Protein AF-A0A4Y2J915-F1 (afdb_monomer_lite)

Structure (mmCIF, N/CA/C/O backbone):
data_AF-A0A4Y2J915-F1
#
_entry.id   AF-A0A4Y2J915-F1
#
loop_
_atom_site.group_PDB
_atom_site.id
_atom_site.type_symbol
_atom_site.label_atom_id
_atom_site.label_alt_id
_atom_site.label_comp_id
_atom_site.label_asym_id
_atom_site.label_entity_id
_atom_site.label_seq_id
_atom_site.pdbx_PDB_ins_code
_atom_site.Cartn_x
_atom_site.Cartn_y
_atom_site.Cartn_z
_atom_site.occupancy
_atom_site.B_iso_or_equiv
_atom_site.auth_seq_id
_atom_site.auth_comp_id
_atom_site.auth_asym_id
_atom_site.auth_atom_id
_atom_site.pdbx_PDB_model_num
ATOM 1 N N . MET A 1 1 ? 15.761 -14.838 -14.453 1.00 63.22 1 MET A N 1
ATOM 2 C CA . MET A 1 1 ? 16.636 -14.266 -15.509 1.00 63.22 1 MET A CA 1
ATOM 3 C C . MET A 1 1 ? 16.356 -12.794 -15.827 1.00 63.22 1 MET A C 1
ATOM 5 O O . MET A 1 1 ? 17.309 -12.031 -15.909 1.00 63.22 1 MET A O 1
ATOM 9 N N . GLN A 1 2 ? 15.096 -12.358 -15.938 1.00 77.69 2 GLN A N 1
ATOM 10 C CA . GLN A 1 2 ? 14.743 -11.005 -16.413 1.00 77.69 2 GLN A CA 1
ATOM 11 C C . GLN A 1 2 ? 15.297 -9.829 -15.571 1.00 77.69 2 GLN A C 1
ATOM 13 O O . GLN A 1 2 ? 15.742 -8.826 -16.125 1.00 77.69 2 GLN A O 1
ATOM 18 N N . VAL A 1 3 ? 15.364 -9.963 -14.237 1.00 90.00 3 VAL A N 1
ATOM 19 C CA . VAL A 1 3 ? 15.941 -8.926 -13.351 1.00 90.00 3 VAL A CA 1
ATOM 20 C C . VAL A 1 3 ? 17.432 -8.699 -13.627 1.00 90.00 3 VAL A C 1
ATOM 22 O O . VAL A 1 3 ? 17.894 -7.556 -13.634 1.00 90.00 3 VAL A O 1
ATOM 25 N N . ARG A 1 4 ? 18.183 -9.782 -13.882 1.00 93.50 4 ARG A N 1
ATOM 26 C CA . ARG A 1 4 ? 19.622 -9.716 -14.183 1.00 93.50 4 ARG A CA 1
ATOM 27 C C . ARG A 1 4 ? 19.865 -8.975 -15.498 1.00 93.50 4 ARG A C 1
ATOM 29 O O . ARG A 1 4 ? 20.741 -8.116 -15.544 1.00 93.50 4 ARG A O 1
ATOM 36 N N . GLU A 1 5 ? 19.040 -9.232 -16.511 1.00 92.25 5 GLU A N 1
ATOM 37 C CA . GLU A 1 5 ? 19.141 -8.560 -17.810 1.00 92.25 5 GLU A CA 1
ATOM 38 C C . GLU A 1 5 ? 18.833 -7.061 -17.709 1.00 92.25 5 GLU A C 1
ATOM 40 O O . GLU A 1 5 ? 19.632 -6.230 -18.139 1.00 92.25 5 GLU A O 1
ATOM 45 N N . ARG A 1 6 ? 17.755 -6.678 -17.010 1.00 95.19 6 ARG A N 1
ATOM 46 C CA . ARG A 1 6 ? 17.461 -5.261 -16.733 1.00 95.19 6 ARG A CA 1
ATOM 47 C C . ARG A 1 6 ? 18.628 -4.572 -16.027 1.00 95.19 6 ARG A C 1
ATOM 49 O O . ARG A 1 6 ? 18.990 -3.449 -16.382 1.00 95.19 6 ARG A O 1
ATOM 56 N N . ASN A 1 7 ? 19.223 -5.226 -15.028 1.00 96.44 7 ASN A N 1
ATOM 57 C CA . ASN A 1 7 ? 20.355 -4.677 -14.278 1.00 96.44 7 ASN A CA 1
ATOM 58 C C . ASN A 1 7 ? 21.607 -4.527 -15.156 1.00 96.44 7 ASN A C 1
ATOM 60 O O . ASN A 1 7 ? 22.314 -3.524 -15.035 1.00 96.44 7 ASN A O 1
ATOM 64 N N . LYS A 1 8 ? 21.848 -5.466 -16.078 1.00 96.56 8 LYS A N 1
ATOM 65 C CA . LYS A 1 8 ? 22.911 -5.373 -17.085 1.00 96.56 8 LYS A CA 1
ATOM 66 C C . LYS A 1 8 ? 22.697 -4.168 -18.002 1.00 96.56 8 LYS A C 1
ATOM 68 O O . LYS A 1 8 ? 23.596 -3.335 -18.101 1.00 96.56 8 LYS A O 1
ATOM 73 N N . CYS A 1 9 ? 21.505 -4.003 -18.585 1.00 96.44 9 CYS A N 1
ATOM 74 C CA . CYS A 1 9 ? 21.183 -2.830 -19.406 1.00 96.44 9 CYS A CA 1
ATOM 75 C C . CYS A 1 9 ? 21.343 -1.519 -18.622 1.00 96.44 9 CYS A C 1
ATOM 77 O O . CYS A 1 9 ? 21.866 -0.542 -19.153 1.00 96.44 9 CYS A O 1
ATOM 79 N N . LYS A 1 10 ? 20.951 -1.500 -17.338 1.00 97.31 10 LYS A N 1
ATOM 80 C CA . LYS A 1 10 ? 21.108 -0.329 -16.461 1.00 97.31 10 LYS A CA 1
ATOM 81 C C . LYS A 1 10 ? 22.579 0.029 -16.267 1.00 97.31 10 LYS A C 1
ATOM 83 O O . LYS A 1 10 ? 22.942 1.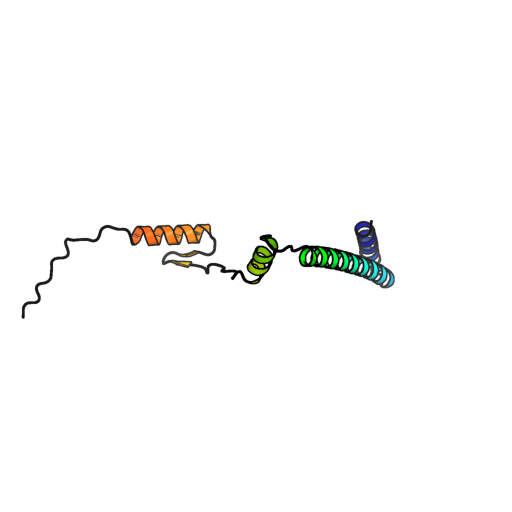192 -16.410 1.00 97.31 10 LYS A O 1
ATOM 88 N N . LYS A 1 11 ? 23.425 -0.967 -15.986 1.00 98.12 11 LYS A N 1
ATOM 89 C CA . LYS A 1 11 ? 24.874 -0.781 -15.829 1.00 98.12 11 LYS A CA 1
ATOM 90 C C . LYS A 1 11 ? 25.517 -0.250 -17.113 1.00 98.12 11 LYS A C 1
ATOM 92 O O . LYS A 1 11 ? 26.359 0.635 -17.024 1.00 98.12 11 LYS A O 1
ATOM 97 N N . ILE A 1 12 ? 25.113 -0.760 -18.279 1.00 97.38 12 ILE A N 1
ATOM 98 C CA . ILE A 1 12 ? 25.612 -0.292 -19.582 1.00 97.38 12 ILE A CA 1
ATOM 99 C C . ILE A 1 12 ? 25.198 1.164 -19.815 1.00 97.38 12 ILE A C 1
ATOM 101 O O . ILE A 1 12 ? 26.071 2.005 -19.994 1.00 97.38 12 ILE A O 1
ATOM 105 N N . TRP A 1 13 ? 23.906 1.493 -19.699 1.00 97.88 13 TRP A N 1
ATOM 106 C CA . TRP A 1 13 ? 23.423 2.865 -19.898 1.00 97.88 13 TRP A CA 1
ATOM 107 C C . TRP A 1 13 ? 24.064 3.869 -18.930 1.00 97.88 13 TRP A C 1
ATOM 109 O O . TRP A 1 13 ? 24.390 4.979 -19.334 1.00 97.88 13 TRP A O 1
ATOM 119 N N . HIS A 1 14 ? 24.293 3.498 -17.665 1.00 97.62 14 HIS A N 1
ATOM 120 C CA . HIS A 1 14 ? 24.968 4.384 -16.708 1.00 97.62 14 HIS A CA 1
ATOM 121 C C . HIS A 1 14 ? 26.393 4.744 -17.143 1.00 97.62 14 HIS A C 1
ATOM 123 O O . HIS A 1 14 ? 26.819 5.870 -16.895 1.00 97.62 14 HIS A O 1
ATOM 129 N N . LYS A 1 15 ? 27.101 3.800 -17.780 1.00 97.75 15 LYS A N 1
ATOM 130 C CA . LYS A 1 15 ? 28.470 3.984 -18.273 1.00 97.75 15 LYS A CA 1
ATOM 131 C C . LYS A 1 15 ? 28.517 4.750 -19.590 1.00 97.75 15 LYS A C 1
ATOM 133 O O . LYS A 1 15 ? 29.318 5.661 -19.724 1.00 97.75 15 LYS A O 1
ATOM 138 N N . THR A 1 16 ? 27.685 4.365 -20.556 1.00 97.06 16 THR A N 1
ATOM 139 C CA . THR A 1 16 ? 27.747 4.907 -21.922 1.00 97.06 16 THR A CA 1
ATOM 140 C C . THR A 1 16 ? 26.944 6.189 -22.087 1.00 97.06 16 THR A C 1
ATOM 142 O O . THR A 1 16 ? 27.254 6.991 -22.959 1.00 97.06 16 THR A O 1
ATOM 145 N N . ARG A 1 17 ? 25.871 6.363 -21.300 1.00 96.50 17 ARG A N 1
ATOM 146 C CA . ARG A 1 17 ? 24.842 7.410 -21.451 1.00 96.50 17 ARG A CA 1
ATOM 147 C C . ARG A 1 17 ? 24.239 7.499 -22.861 1.00 96.50 17 ARG A C 1
ATOM 149 O O . ARG A 1 17 ? 23.525 8.452 -23.160 1.00 96.50 17 ARG A O 1
ATOM 156 N N . HIS A 1 18 ? 24.440 6.479 -23.694 1.00 97.19 18 HIS A N 1
ATOM 157 C CA . HIS A 1 18 ? 24.028 6.496 -25.089 1.00 97.19 18 HIS A CA 1
ATOM 158 C C . HIS A 1 18 ? 22.509 6.259 -25.225 1.00 97.19 18 HIS A C 1
ATOM 160 O O . HIS A 1 18 ? 21.966 5.363 -24.560 1.00 97.19 18 HIS A O 1
ATOM 166 N N . PRO A 1 19 ? 21.796 6.989 -26.107 1.00 97.19 19 PRO A N 1
ATOM 167 C CA . PRO A 1 19 ? 20.349 6.836 -26.285 1.00 97.19 19 PRO A CA 1
ATOM 168 C C . PRO A 1 19 ? 19.911 5.415 -26.668 1.00 97.19 19 PRO A C 1
ATOM 170 O O . PRO A 1 19 ? 18.903 4.913 -26.170 1.00 97.19 19 PRO A O 1
ATOM 173 N N . ALA A 1 20 ? 20.692 4.710 -27.492 1.00 97.38 20 ALA A N 1
ATOM 174 C CA . ALA A 1 20 ? 20.385 3.322 -27.855 1.00 97.38 20 ALA A CA 1
ATOM 175 C C . ALA A 1 20 ? 20.391 2.376 -26.637 1.00 97.38 20 ALA A C 1
ATOM 177 O O . ALA A 1 20 ? 19.532 1.498 -26.524 1.00 97.38 20 ALA A O 1
ATOM 178 N N . ASP A 1 21 ? 21.305 2.586 -25.686 1.00 97.19 21 ASP A N 1
ATOM 179 C CA . ASP A 1 21 ? 21.367 1.787 -24.459 1.00 97.19 21 ASP A CA 1
ATOM 180 C C . ASP A 1 21 ? 20.242 2.154 -23.489 1.00 97.19 21 ASP A C 1
ATOM 182 O O . ASP A 1 21 ? 19.689 1.275 -22.821 1.00 97.19 21 ASP A O 1
ATOM 186 N N . LYS A 1 22 ? 19.818 3.426 -23.477 1.00 97.50 22 LYS A N 1
ATOM 187 C CA . LYS A 1 22 ? 18.601 3.846 -22.770 1.00 97.50 22 LYS A CA 1
ATOM 188 C C . LYS A 1 22 ? 17.369 3.126 -23.314 1.00 97.50 22 LYS A C 1
ATOM 190 O O . LYS A 1 22 ? 16.570 2.613 -22.532 1.00 97.50 22 LYS A O 1
ATOM 195 N N . ASN A 1 23 ? 17.241 3.019 -24.635 1.00 98.06 23 ASN A N 1
ATOM 196 C CA . ASN A 1 23 ? 16.136 2.304 -25.272 1.00 98.06 23 ASN A CA 1
ATOM 197 C C . ASN A 1 23 ? 16.132 0.815 -24.906 1.00 98.06 23 ASN A C 1
ATOM 199 O O . ASN A 1 23 ? 15.079 0.268 -24.576 1.00 98.06 23 ASN A O 1
ATOM 203 N N . ARG A 1 24 ? 17.302 0.165 -24.887 1.00 96.75 24 ARG A N 1
ATOM 204 C CA . ARG A 1 24 ? 17.446 -1.229 -24.430 1.00 96.75 24 ARG A CA 1
ATOM 205 C C . ARG A 1 24 ? 17.011 -1.401 -22.973 1.00 96.75 24 ARG A C 1
ATOM 207 O O . ARG A 1 24 ? 16.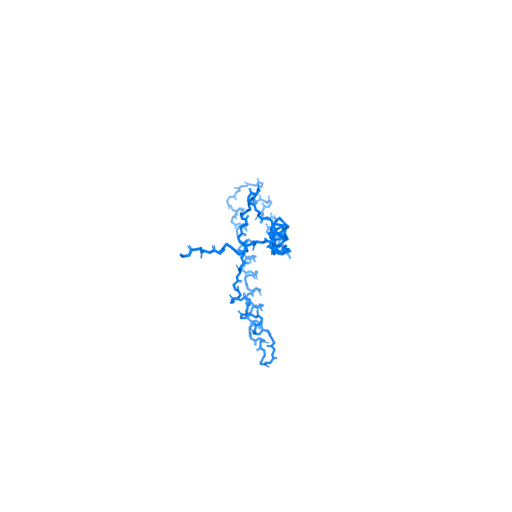219 -2.294 -22.679 1.00 96.75 24 ARG A O 1
ATOM 214 N N . LEU A 1 25 ? 17.455 -0.514 -22.079 1.00 97.56 25 LEU A N 1
ATOM 215 C CA . LEU A 1 25 ? 17.024 -0.514 -20.679 1.00 97.56 25 LEU A CA 1
ATOM 216 C C . LEU A 1 25 ? 15.505 -0.341 -20.550 1.00 97.56 25 LEU A C 1
ATOM 218 O O . LEU A 1 25 ? 14.869 -1.115 -19.838 1.00 97.56 25 LEU A O 1
ATOM 222 N N . ASN A 1 26 ? 14.920 0.634 -21.247 1.00 97.56 26 ASN A N 1
ATOM 223 C CA . ASN A 1 26 ? 13.483 0.897 -21.193 1.00 97.56 26 ASN A CA 1
ATOM 224 C C . ASN A 1 26 ? 12.672 -0.323 -21.663 1.00 97.56 26 ASN A C 1
ATOM 226 O O . ASN A 1 26 ? 11.690 -0.685 -21.019 1.00 97.56 26 ASN A O 1
ATOM 230 N N . ARG A 1 27 ? 13.106 -1.009 -22.731 1.00 96.75 27 ARG A N 1
ATOM 231 C CA . ARG A 1 27 ? 12.479 -2.260 -23.195 1.00 96.75 27 ARG A CA 1
ATOM 232 C C . ARG A 1 27 ? 12.523 -3.346 -22.121 1.00 96.75 27 ARG A C 1
ATOM 234 O O . ARG A 1 27 ? 11.486 -3.926 -21.815 1.00 96.75 27 ARG A O 1
ATOM 241 N N . ALA A 1 28 ? 13.685 -3.571 -21.505 1.00 96.31 28 ALA A N 1
ATOM 242 C CA . ALA A 1 28 ? 13.829 -4.548 -20.426 1.00 96.31 28 ALA A CA 1
ATOM 243 C C . ALA A 1 28 ? 12.956 -4.197 -19.205 1.00 96.31 28 ALA A C 1
ATOM 245 O O . ALA A 1 28 ? 12.334 -5.074 -18.609 1.00 96.31 28 ALA A O 1
ATOM 246 N N . GLN A 1 29 ? 12.859 -2.912 -18.848 1.00 96.06 29 GLN A N 1
ATOM 247 C CA . GLN A 1 29 ? 11.981 -2.445 -17.771 1.00 96.06 29 GLN A CA 1
ATOM 248 C C . GLN A 1 29 ? 10.499 -2.653 -18.097 1.00 96.06 29 GLN A C 1
ATOM 250 O O . GLN A 1 29 ? 9.757 -3.136 -17.245 1.00 96.06 29 GLN A O 1
ATOM 255 N N . ASN A 1 30 ? 10.070 -2.311 -19.312 1.00 96.50 30 ASN A N 1
ATOM 256 C CA . ASN A 1 30 ? 8.683 -2.466 -19.743 1.00 96.50 30 ASN A CA 1
ATOM 257 C C . ASN A 1 30 ? 8.273 -3.936 -19.814 1.00 96.50 30 ASN A C 1
ATOM 259 O O . ASN A 1 30 ? 7.187 -4.280 -19.357 1.00 96.50 30 ASN A O 1
ATOM 263 N N . HIS A 1 31 ? 9.153 -4.807 -20.311 1.00 94.88 31 HIS A N 1
ATOM 264 C CA . HIS A 1 31 ? 8.916 -6.247 -20.309 1.00 94.88 31 HIS A CA 1
ATOM 265 C C . HIS A 1 31 ? 8.709 -6.777 -18.884 1.00 94.88 31 HIS A C 1
ATOM 267 O O . HIS A 1 31 ? 7.721 -7.454 -18.617 1.00 94.88 31 HIS A O 1
ATOM 273 N N . MET A 1 32 ? 9.570 -6.376 -17.945 1.00 94.19 32 MET A N 1
ATOM 274 C CA . MET A 1 32 ? 9.454 -6.783 -16.545 1.00 94.19 32 MET A CA 1
ATOM 275 C C . MET A 1 32 ? 8.158 -6.270 -15.897 1.00 94.19 32 MET A C 1
ATOM 277 O O . MET A 1 32 ? 7.478 -7.021 -15.207 1.00 94.19 32 MET A O 1
ATOM 281 N N . ARG A 1 33 ? 7.785 -5.005 -16.143 1.00 94.75 33 ARG A N 1
ATOM 282 C CA . ARG A 1 33 ? 6.512 -4.432 -15.668 1.00 94.75 33 ARG A CA 1
ATOM 283 C C . ARG A 1 33 ? 5.310 -5.203 -16.205 1.00 94.75 33 ARG A C 1
ATOM 285 O O . ARG A 1 33 ? 4.412 -5.514 -15.435 1.00 94.75 33 ARG A O 1
ATOM 292 N N . LYS A 1 34 ? 5.312 -5.522 -17.504 1.00 96.00 34 LYS A N 1
ATOM 293 C CA . LYS A 1 34 ? 4.257 -6.313 -18.144 1.00 96.00 34 LYS A CA 1
ATOM 294 C C . LYS A 1 34 ? 4.157 -7.703 -17.514 1.00 96.00 34 LYS A C 1
ATOM 296 O O . LYS A 1 34 ? 3.063 -8.109 -17.156 1.00 96.00 34 LYS A O 1
ATOM 301 N N . PHE A 1 35 ? 5.289 -8.372 -17.303 1.00 94.62 35 PHE A N 1
ATOM 302 C CA . PHE A 1 35 ? 5.329 -9.692 -16.677 1.00 94.62 35 PHE A CA 1
ATOM 303 C C . PHE A 1 35 ? 4.764 -9.689 -15.248 1.00 94.62 35 PHE A C 1
ATOM 305 O O . PHE A 1 35 ? 3.952 -10.546 -14.913 1.00 94.62 35 PHE A O 1
ATOM 312 N N . TYR A 1 36 ? 5.157 -8.719 -14.413 1.00 95.19 36 TYR A N 1
ATOM 313 C CA . TYR A 1 36 ? 4.595 -8.587 -13.063 1.00 95.19 36 TYR A CA 1
ATOM 314 C C . TYR A 1 36 ? 3.096 -8.317 -13.098 1.00 95.19 36 TYR A C 1
ATOM 316 O O . TYR A 1 36 ? 2.346 -8.973 -12.388 1.00 95.19 36 TYR A O 1
ATOM 324 N N . ARG A 1 37 ? 2.658 -7.411 -13.976 1.00 96.56 37 ARG A N 1
ATOM 325 C CA . ARG A 1 37 ? 1.239 -7.110 -14.138 1.00 96.56 37 ARG A CA 1
ATOM 326 C C . ARG A 1 37 ? 0.438 -8.355 -14.523 1.00 96.56 37 ARG A C 1
ATOM 328 O O . ARG A 1 37 ? -0.546 -8.648 -13.867 1.00 96.56 37 ARG A O 1
ATOM 335 N N . GLU A 1 38 ? 0.883 -9.114 -15.522 1.00 97.06 38 GLU A N 1
ATOM 336 C CA . GLU A 1 38 ? 0.210 -10.349 -15.954 1.00 97.06 38 GLU A CA 1
ATOM 337 C C . GLU A 1 38 ? 0.174 -11.416 -14.853 1.00 97.06 38 GLU A C 1
ATOM 339 O O . GLU A 1 38 ? -0.809 -12.144 -14.713 1.00 97.06 38 GLU A O 1
ATOM 344 N N . HIS A 1 39 ? 1.249 -11.530 -14.070 1.00 96.38 39 HIS A N 1
ATOM 345 C CA . HIS A 1 39 ? 1.296 -12.426 -12.920 1.00 96.38 39 HIS A CA 1
ATOM 346 C C . HIS A 1 39 ? 0.282 -12.015 -11.846 1.00 96.38 39 HIS A C 1
ATOM 348 O O . HIS A 1 39 ? -0.464 -12.861 -11.354 1.00 96.38 39 HIS A O 1
ATOM 354 N N . ASP A 1 40 ? 0.243 -10.731 -11.497 1.00 96.06 40 ASP A N 1
ATOM 355 C CA . ASP A 1 40 ? -0.640 -10.206 -10.458 1.00 96.06 40 ASP A CA 1
ATOM 356 C C . ASP A 1 40 ? -2.108 -10.251 -10.899 1.00 96.06 40 ASP A C 1
ATOM 358 O O . ASP A 1 40 ? -2.957 -10.676 -10.121 1.00 96.06 40 ASP A O 1
ATOM 362 N N . GLU A 1 41 ? -2.398 -9.930 -12.164 1.00 97.19 41 GLU A N 1
ATOM 363 C CA . GLU A 1 41 ? -3.717 -10.095 -12.788 1.00 97.19 41 GLU A CA 1
ATOM 364 C C . GLU A 1 41 ? -4.174 -11.555 -12.733 1.00 97.19 41 GLU A C 1
ATOM 366 O O . GLU A 1 41 ? -5.292 -11.840 -12.312 1.00 97.19 41 GLU A O 1
ATOM 371 N N . ARG A 1 42 ? -3.304 -12.505 -13.096 1.00 97.69 42 ARG A N 1
ATOM 372 C CA . ARG A 1 42 ? -3.629 -13.935 -13.029 1.00 97.69 42 ARG A CA 1
ATOM 373 C C . ARG A 1 42 ? -3.878 -14.392 -11.599 1.00 97.69 42 ARG A C 1
ATOM 375 O O . ARG A 1 42 ? -4.841 -15.107 -11.347 1.00 97.69 42 ARG A O 1
ATOM 382 N N . ARG A 1 43 ? -3.019 -13.986 -10.662 1.00 96.25 43 ARG A N 1
ATOM 383 C CA . ARG A 1 43 ? -3.168 -14.309 -9.241 1.00 96.25 43 ARG A CA 1
ATOM 384 C C . ARG A 1 43 ? -4.484 -13.764 -8.694 1.00 96.25 43 ARG A C 1
ATOM 386 O O . ARG A 1 43 ? -5.173 -14.482 -7.977 1.00 96.25 43 ARG A O 1
ATOM 393 N N . TRP A 1 44 ? -4.816 -12.521 -9.028 1.00 94.88 44 TRP A N 1
ATOM 394 C CA . TRP A 1 44 ? -6.056 -11.880 -8.611 1.00 94.88 44 TRP A CA 1
ATOM 395 C C . TRP A 1 44 ? -7.281 -12.566 -9.208 1.00 94.88 44 TRP A C 1
ATOM 397 O O . TRP A 1 44 ? -8.193 -12.913 -8.467 1.00 94.88 44 TRP A O 1
ATOM 407 N N . ASN A 1 45 ? -7.271 -12.836 -10.515 1.00 96.25 45 ASN A N 1
ATOM 408 C CA . ASN A 1 45 ? -8.358 -13.548 -11.179 1.00 96.25 45 ASN A CA 1
ATOM 409 C C . ASN A 1 45 ? -8.584 -14.915 -10.541 1.00 96.25 45 ASN A C 1
ATOM 411 O O . ASN A 1 45 ? -9.699 -15.192 -10.127 1.00 96.25 45 ASN A O 1
ATOM 415 N N . ASN A 1 46 ? -7.526 -15.713 -10.370 1.00 94.88 46 ASN A N 1
ATOM 416 C CA . ASN A 1 46 ? -7.623 -17.024 -9.728 1.00 94.88 46 ASN A CA 1
ATOM 417 C C . ASN A 1 46 ? -8.188 -16.934 -8.306 1.00 94.88 46 ASN A C 1
ATOM 419 O O . ASN A 1 46 ? -8.975 -17.786 -7.909 1.00 94.88 46 ASN A O 1
ATOM 423 N N . PHE A 1 47 ? -7.782 -15.914 -7.544 1.00 92.94 47 PHE A N 1
ATOM 424 C CA . PHE A 1 47 ? -8.305 -15.682 -6.205 1.00 92.94 47 PHE A CA 1
ATOM 425 C C . PHE A 1 47 ? -9.804 -15.373 -6.240 1.00 92.94 47 PHE A C 1
ATOM 427 O O . PHE A 1 47 ? -10.554 -16.048 -5.553 1.00 92.94 47 PHE A O 1
ATOM 434 N N . VAL A 1 48 ? -10.248 -14.418 -7.064 1.00 90.94 48 VAL A N 1
ATOM 435 C CA . VAL A 1 48 ? -11.663 -14.011 -7.145 1.00 90.94 48 VAL A CA 1
ATOM 436 C C . VAL A 1 48 ? -12.548 -15.133 -7.691 1.00 90.94 48 VAL A C 1
ATOM 438 O O . VAL A 1 48 ? -13.629 -15.365 -7.159 1.00 90.94 48 VAL A O 1
ATOM 441 N N . THR A 1 49 ? -12.103 -15.850 -8.725 1.00 92.62 49 THR A N 1
ATOM 442 C CA . THR A 1 49 ? -12.864 -16.968 -9.309 1.00 92.62 49 THR A CA 1
ATOM 443 C C . THR A 1 49 ? -12.884 -18.202 -8.414 1.00 92.62 49 THR A C 1
ATOM 445 O O . THR A 1 49 ? -13.757 -19.044 -8.577 1.00 92.62 49 THR A O 1
ATOM 448 N N . GLY A 1 50 ? -11.908 -18.335 -7.513 1.00 92.00 50 GLY A N 1
ATOM 449 C CA . GLY A 1 50 ? -11.797 -19.448 -6.571 1.00 92.00 50 GLY A CA 1
ATOM 450 C C . GLY A 1 50 ? -12.532 -19.228 -5.248 1.00 92.00 50 GLY A C 1
ATOM 451 O O . GLY A 1 50 ? -12.371 -20.041 -4.346 1.00 92.00 50 GLY A O 1
ATOM 452 N N . ILE A 1 51 ? -13.289 -18.136 -5.095 1.00 92.00 51 ILE A N 1
ATOM 453 C CA . ILE A 1 51 ? -14.094 -17.893 -3.892 1.00 92.00 51 ILE A CA 1
ATOM 454 C C . ILE A 1 51 ? -15.312 -18.820 -3.918 1.00 92.00 51 ILE A C 1
ATOM 456 O O . ILE A 1 51 ? -16.191 -18.673 -4.768 1.00 92.00 51 ILE A O 1
ATOM 460 N N . GLU A 1 52 ? -15.381 -19.740 -2.959 1.00 89.94 52 GLU A N 1
ATOM 461 C CA . GLU A 1 52 ? -16.500 -20.670 -2.808 1.00 89.94 52 GLU A CA 1
ATOM 462 C C . GLU A 1 52 ? -17.536 -20.174 -1.778 1.00 89.94 52 GLU A C 1
ATOM 464 O O . GLU A 1 52 ? -17.180 -19.514 -0.793 1.00 89.94 52 GLU A O 1
ATOM 469 N N . PRO A 1 53 ? -18.836 -20.483 -1.963 1.00 83.50 53 PRO A N 1
ATOM 470 C CA . PRO A 1 53 ? -19.860 -20.199 -0.962 1.00 83.50 53 PRO A CA 1
ATOM 471 C C . PRO A 1 53 ? -19.586 -20.948 0.351 1.00 83.50 53 PRO A C 1
ATOM 473 O O . PRO A 1 53 ? -19.420 -22.163 0.350 1.00 83.50 53 PRO A O 1
ATOM 476 N N . GLY A 1 54 ? -19.587 -20.228 1.475 1.00 80.00 54 GLY A N 1
ATOM 477 C CA . GLY A 1 54 ? -19.317 -20.790 2.806 1.00 80.00 54 GLY A CA 1
ATOM 478 C C . GLY A 1 54 ? -17.890 -20.571 3.318 1.00 80.00 54 GLY A C 1
ATOM 479 O O . GLY A 1 54 ? -17.636 -20.838 4.489 1.00 80.00 54 GLY A O 1
ATOM 480 N N . ASP A 1 55 ? -16.987 -20.040 2.488 1.00 86.00 55 ASP A N 1
ATOM 481 C CA . ASP A 1 55 ? -15.662 -19.588 2.916 1.00 86.00 55 ASP A CA 1
ATOM 482 C C . ASP A 1 55 ? -15.676 -18.103 3.340 1.00 86.00 55 ASP A C 1
ATOM 484 O O . ASP A 1 55 ? -16.321 -17.246 2.726 1.00 86.00 55 ASP A O 1
ATOM 488 N N . ASP A 1 56 ? -14.895 -17.772 4.369 1.00 8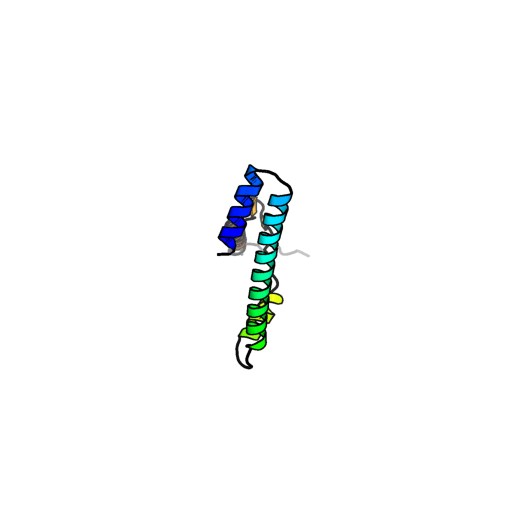9.06 56 ASP A N 1
ATOM 489 C CA . ASP A 1 56 ? -14.710 -16.411 4.884 1.00 89.06 56 ASP A CA 1
ATOM 490 C C . ASP A 1 56 ? -13.949 -15.506 3.903 1.00 89.06 56 ASP A C 1
ATOM 492 O O . ASP A 1 56 ? -13.872 -14.289 4.103 1.00 89.06 56 ASP A O 1
ATOM 496 N N . SER A 1 57 ? -13.341 -16.074 2.860 1.00 90.25 57 SER A N 1
ATOM 497 C CA . SER A 1 57 ? -12.519 -15.356 1.882 1.00 90.25 57 SER A CA 1
ATOM 498 C C . SER A 1 57 ? -13.231 -14.155 1.257 1.00 90.25 57 SER A C 1
ATOM 500 O O . SER A 1 57 ? -12.623 -13.087 1.140 1.00 90.25 57 SER A O 1
ATOM 502 N N . LEU A 1 58 ? -14.526 -14.276 0.932 1.00 90.19 58 LEU A N 1
ATOM 503 C CA . LEU A 1 58 ? -15.314 -13.158 0.402 1.00 90.19 58 LEU A CA 1
ATOM 504 C C . LEU A 1 58 ? -15.467 -12.041 1.435 1.00 90.19 58 LEU A C 1
ATOM 506 O O . LEU A 1 58 ? -15.232 -10.872 1.132 1.00 90.19 58 LEU A O 1
ATOM 510 N N . TRP A 1 59 ? -15.826 -12.397 2.670 1.00 90.50 59 TRP A N 1
ATOM 511 C CA . TRP A 1 59 ? -15.995 -11.423 3.741 1.00 90.50 59 TRP A CA 1
ATOM 512 C C . TRP A 1 59 ? -14.677 -10.717 4.063 1.00 90.50 59 TRP A C 1
ATOM 514 O O . TRP A 1 59 ? -14.653 -9.495 4.177 1.00 90.50 59 TRP A O 1
ATOM 524 N N . ARG A 1 60 ? -13.558 -11.448 4.135 1.00 90.62 60 ARG A N 1
ATOM 525 C CA . ARG A 1 60 ? -12.221 -10.865 4.343 1.00 90.62 60 ARG A CA 1
ATOM 526 C C . ARG A 1 60 ? -11.856 -9.889 3.232 1.00 90.62 60 ARG A C 1
ATOM 528 O O . ARG A 1 60 ? -11.311 -8.825 3.526 1.00 90.62 60 ARG A O 1
ATOM 535 N N . LEU A 1 61 ? -12.172 -10.230 1.982 1.00 91.19 61 LEU A N 1
ATOM 536 C CA . LEU A 1 61 ? -11.943 -9.363 0.834 1.00 91.19 61 LEU A CA 1
ATOM 537 C C . LEU A 1 61 ? -12.752 -8.070 0.938 1.00 91.19 61 LEU A C 1
ATOM 539 O O . LEU A 1 61 ? -12.189 -6.980 0.896 1.00 91.19 61 LEU A O 1
ATOM 543 N N . VAL A 1 62 ? -14.065 -8.197 1.121 1.00 91.50 62 VAL A N 1
ATOM 544 C CA . VAL A 1 62 ? -14.999 -7.070 1.234 1.00 91.50 62 VAL A CA 1
ATOM 545 C C . VAL A 1 62 ? -14.623 -6.181 2.417 1.00 91.50 62 VAL A C 1
ATOM 547 O O . VAL A 1 62 ? -14.512 -4.966 2.273 1.00 91.50 62 VAL A O 1
ATOM 550 N N . ASN A 1 63 ? -14.347 -6.781 3.573 1.00 90.94 63 ASN A N 1
ATOM 551 C CA . ASN A 1 63 ? -13.943 -6.063 4.772 1.00 90.94 63 ASN A CA 1
ATOM 552 C C . ASN A 1 63 ? -12.601 -5.347 4.573 1.00 90.94 63 ASN A C 1
ATOM 554 O O . ASN A 1 63 ? -12.436 -4.233 5.041 1.00 90.94 63 ASN A O 1
ATOM 558 N N . HIS A 1 64 ? -11.646 -5.917 3.834 1.00 90.06 64 HIS A N 1
ATOM 559 C CA . HIS A 1 64 ? -10.389 -5.224 3.541 1.00 90.06 64 HIS A CA 1
ATOM 560 C C . HIS A 1 64 ? -10.599 -3.888 2.805 1.00 90.06 64 HIS A C 1
ATOM 562 O O . HIS A 1 64 ? -9.896 -2.920 3.102 1.00 90.06 64 HIS A O 1
ATOM 568 N N . TYR A 1 65 ? -11.554 -3.832 1.870 1.00 88.94 65 TYR A N 1
ATOM 569 C CA . TYR A 1 65 ? -11.877 -2.616 1.115 1.00 88.94 65 TYR A CA 1
ATOM 570 C C . TYR A 1 65 ? -12.807 -1.663 1.867 1.00 88.94 65 TYR A C 1
ATOM 572 O O . TYR A 1 65 ? -12.653 -0.453 1.739 1.00 88.94 65 TYR A O 1
ATOM 580 N N . ASN A 1 66 ? -13.733 -2.199 2.662 1.00 90.81 66 ASN A N 1
ATOM 581 C CA . ASN A 1 66 ? -14.712 -1.408 3.407 1.00 90.81 66 ASN A CA 1
ATOM 582 C C . ASN A 1 66 ? -14.229 -0.977 4.795 1.00 90.81 66 ASN A C 1
ATOM 584 O O . ASN A 1 66 ? -14.883 -0.167 5.443 1.00 90.81 66 ASN A O 1
ATOM 588 N N . LYS A 1 67 ? -13.114 -1.524 5.289 1.00 88.44 67 LYS A N 1
ATOM 589 C CA . LYS A 1 67 ? -12.590 -1.164 6.603 1.00 88.44 67 LYS A CA 1
ATOM 590 C C . LYS A 1 6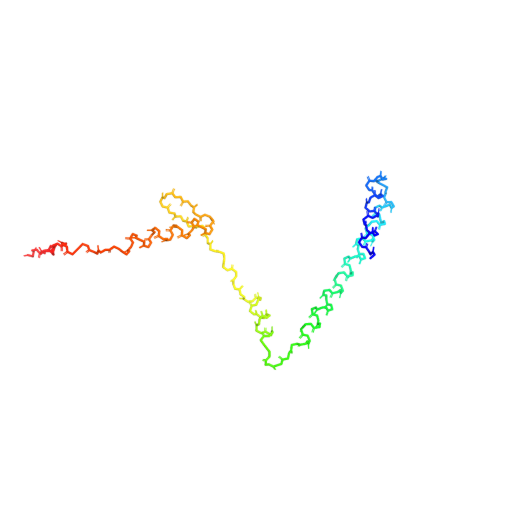7 ? -12.101 0.276 6.586 1.00 88.44 67 LYS A C 1
ATOM 592 O O . LYS A 1 67 ? -11.056 0.579 6.003 1.00 88.44 67 LYS A O 1
ATOM 597 N N . ASP A 1 68 ? -12.806 1.122 7.329 1.00 86.94 68 ASP A N 1
ATOM 598 C CA . ASP A 1 68 ? -12.361 2.474 7.620 1.00 86.94 68 ASP A CA 1
ATOM 599 C C . ASP A 1 68 ? -10.994 2.431 8.297 1.00 86.94 68 ASP A C 1
ATOM 601 O O . ASP A 1 68 ? -10.786 1.855 9.373 1.00 86.94 68 ASP A O 1
ATOM 605 N N . ARG A 1 69 ? -10.016 3.040 7.630 1.00 81.94 69 ARG A N 1
ATOM 606 C CA . ARG A 1 69 ? -8.670 3.191 8.170 1.00 81.94 69 ARG A CA 1
ATOM 607 C C . ARG A 1 69 ? -8.669 4.386 9.106 1.00 81.94 69 ARG A C 1
ATOM 609 O O . ARG A 1 69 ? -8.223 5.471 8.745 1.00 81.94 69 ARG A O 1
ATOM 616 N N . PHE A 1 70 ? -9.175 4.175 10.316 1.00 85.25 70 PHE A N 1
ATOM 617 C CA . PHE A 1 70 ? -9.053 5.170 11.367 1.00 85.25 70 PHE A CA 1
ATOM 618 C C . PHE A 1 70 ? -7.588 5.288 11.790 1.00 85.25 70 PHE A C 1
ATOM 620 O O . PHE A 1 70 ? -7.002 4.364 12.357 1.00 85.25 70 PHE A O 1
ATOM 627 N N . SER A 1 71 ? -6.998 6.445 11.506 1.00 86.81 71 SER A N 1
ATOM 628 C CA . SER A 1 71 ? -5.737 6.855 12.104 1.00 86.81 71 SER A CA 1
ATOM 629 C C . SER A 1 71 ? -6.057 7.806 13.240 1.00 86.81 71 SER A C 1
ATOM 631 O O . SER A 1 71 ? -6.531 8.915 13.004 1.00 86.81 71 SER A O 1
ATOM 633 N N . MET A 1 72 ? -5.779 7.378 14.468 1.00 89.50 72 MET A N 1
ATOM 634 C CA . MET A 1 72 ? -6.026 8.206 15.640 1.00 89.50 72 MET A CA 1
ATOM 635 C C . MET A 1 72 ? -5.268 9.536 15.517 1.00 89.50 72 MET A C 1
ATOM 637 O O . MET A 1 72 ? -4.041 9.503 15.337 1.00 89.50 72 MET A O 1
ATOM 641 N N . PRO A 1 73 ? -5.947 10.694 15.612 1.00 91.88 73 PRO A N 1
ATOM 642 C CA . PRO A 1 73 ? -5.284 11.987 15.514 1.00 91.88 73 PRO A CA 1
ATOM 643 C C . PRO A 1 73 ? -4.291 12.190 16.671 1.00 91.88 73 PRO A C 1
ATOM 645 O O . PRO A 1 73 ? -4.283 11.414 17.636 1.00 91.88 73 PRO A O 1
ATOM 648 N N . PRO A 1 74 ? -3.393 13.183 16.574 1.00 95.25 74 PRO A N 1
ATOM 649 C CA . PRO A 1 74 ? -2.587 13.607 17.710 1.00 95.25 74 PRO A CA 1
ATOM 650 C C . PRO A 1 74 ? -3.484 14.024 18.879 1.00 95.25 74 PRO A C 1
ATOM 652 O O . PRO A 1 74 ? -4.512 14.666 18.663 1.00 95.25 74 PRO A O 1
ATOM 655 N N . LEU A 1 75 ? -3.100 13.659 20.101 1.00 95.19 75 LEU A N 1
ATOM 656 C CA . LEU A 1 75 ? -3.797 14.125 21.301 1.00 95.19 75 LEU A CA 1
ATOM 657 C C . LEU A 1 75 ? -3.119 15.390 21.807 1.00 95.19 75 LEU A C 1
ATOM 659 O O . LEU A 1 75 ? -1.892 15.447 21.870 1.00 95.19 75 LEU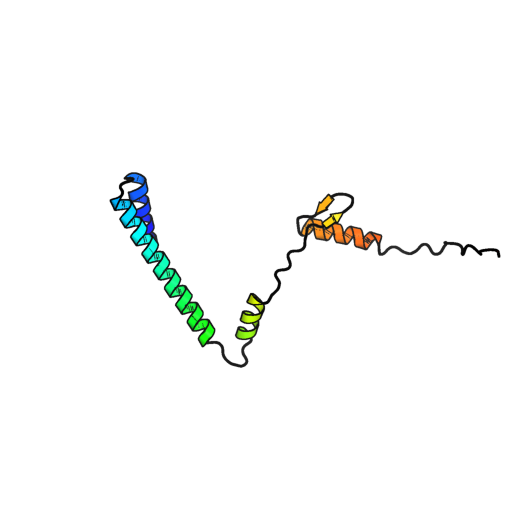 A O 1
ATOM 663 N N . ILE A 1 76 ? -3.915 16.395 22.152 1.00 93.25 76 ILE A N 1
ATOM 664 C CA . ILE A 1 76 ? -3.425 17.637 22.741 1.00 93.25 76 ILE A CA 1
ATOM 665 C C . ILE A 1 76 ? -3.701 17.551 24.236 1.00 93.25 76 ILE A C 1
ATOM 667 O O . ILE A 1 76 ? -4.857 17.529 24.651 1.00 93.25 76 ILE A O 1
ATOM 671 N N . THR A 1 77 ? -2.633 17.485 25.021 1.00 88.00 77 THR A N 1
ATOM 672 C CA . THR A 1 77 ? -2.677 17.559 26.483 1.00 88.00 77 THR A CA 1
ATOM 673 C C . THR A 1 77 ? -2.032 18.872 26.916 1.00 88.00 77 THR A C 1
ATOM 675 O O . THR A 1 77 ? -1.223 19.434 26.179 1.00 88.00 77 THR A O 1
ATOM 678 N N . ASP A 1 78 ? -2.307 19.328 28.137 1.00 85.50 78 ASP A N 1
ATOM 679 C CA . ASP A 1 78 ? -1.743 20.563 28.706 1.00 85.50 78 ASP A CA 1
ATOM 680 C C . ASP A 1 78 ? -0.206 20.633 28.647 1.00 85.50 78 ASP A C 1
ATOM 682 O O . ASP A 1 78 ? 0.374 21.712 28.565 1.00 85.50 78 ASP A O 1
ATOM 686 N N . LYS A 1 79 ? 0.465 19.474 28.686 1.00 83.44 79 LYS A N 1
ATOM 687 C CA . LYS A 1 79 ? 1.931 19.369 28.688 1.00 83.44 79 LYS A CA 1
ATOM 688 C C . LYS A 1 79 ? 2.537 19.304 27.284 1.00 83.44 79 LYS A C 1
ATOM 690 O O . LYS A 1 79 ? 3.618 19.841 27.062 1.00 83.44 79 LYS A O 1
ATOM 695 N N . GLN A 1 80 ? 1.902 18.570 26.367 1.00 86.94 80 GLN A N 1
ATOM 696 C CA . GLN A 1 80 ? 2.478 18.243 25.061 1.00 86.94 80 GLN A CA 1
ATOM 697 C C . GLN A 1 80 ? 1.442 17.697 24.072 1.00 86.94 80 GLN A C 1
ATOM 699 O O . GLN A 1 80 ? 0.383 17.200 24.458 1.00 86.94 80 GLN A O 1
ATOM 704 N N . VAL A 1 81 ? 1.798 17.728 22.783 1.00 94.56 81 VAL A N 1
ATOM 705 C CA . VAL A 1 81 ? 1.041 17.066 21.712 1.00 94.56 81 VAL A CA 1
ATOM 706 C C . VAL A 1 81 ? 1.605 15.663 21.479 1.00 94.56 81 VAL A C 1
ATOM 708 O O . VAL A 1 81 ? 2.757 15.505 21.072 1.00 94.56 81 VAL A O 1
ATOM 711 N N . ALA A 1 82 ? 0.789 14.639 21.714 1.00 94.75 82 ALA A N 1
ATOM 712 C CA . ALA A 1 82 ? 1.162 13.238 21.584 1.00 94.75 82 ALA A CA 1
ATOM 713 C C . ALA A 1 82 ? 0.920 12.723 20.157 1.00 94.75 82 ALA A C 1
ATOM 715 O O . ALA A 1 82 ? -0.218 12.500 19.729 1.00 94.75 82 ALA A O 1
ATOM 716 N N . TYR A 1 83 ? 2.008 12.498 19.417 1.00 93.50 83 TYR A N 1
ATOM 717 C CA . TYR A 1 83 ? 1.962 11.990 18.042 1.00 93.50 83 TYR A CA 1
ATOM 718 C C . TYR A 1 83 ? 2.124 10.470 17.966 1.00 93.50 83 TYR A C 1
ATOM 720 O O . TYR A 1 83 ? 1.418 9.820 17.187 1.00 93.50 83 TYR A O 1
ATOM 728 N N . LYS A 1 84 ? 3.033 9.894 18.765 1.00 94.25 84 LYS A N 1
ATOM 729 C CA . LYS A 1 84 ? 3.298 8.449 18.770 1.00 94.25 84 LYS A CA 1
ATOM 730 C C . LYS A 1 84 ? 2.223 7.704 19.552 1.00 94.25 84 LYS A C 1
ATOM 732 O O . LYS A 1 84 ? 1.562 8.266 20.418 1.00 94.25 84 LYS A O 1
ATOM 737 N N . SER A 1 85 ? 2.056 6.419 19.255 1.00 92.75 85 SER A N 1
ATOM 738 C CA . SER A 1 85 ? 1.085 5.572 19.955 1.00 92.75 85 SER A CA 1
ATOM 739 C C . SER A 1 85 ? 1.395 5.433 21.447 1.00 92.75 85 SER A C 1
ATOM 741 O O . SER A 1 85 ? 0.466 5.427 22.245 1.00 92.75 85 SER A O 1
ATOM 743 N N . THR A 1 86 ? 2.677 5.369 21.819 1.00 94.56 86 THR A N 1
ATOM 744 C CA . THR A 1 86 ? 3.142 5.334 23.216 1.00 94.56 86 THR A CA 1
ATOM 745 C C . THR A 1 86 ? 2.727 6.591 23.966 1.00 94.56 86 THR A C 1
ATOM 747 O O . THR A 1 86 ? 2.044 6.507 24.979 1.00 94.56 86 THR A O 1
ATOM 750 N N . ASP A 1 87 ? 3.034 7.753 23.397 1.00 93.75 87 ASP A N 1
ATOM 751 C CA . ASP A 1 87 ? 2.772 9.051 24.018 1.00 93.75 87 ASP A CA 1
ATOM 752 C C . ASP A 1 87 ? 1.258 9.277 24.166 1.00 93.75 87 ASP A C 1
ATOM 754 O O . ASP A 1 87 ? 0.787 9.836 25.153 1.00 93.75 87 ASP A O 1
ATOM 758 N N . LYS A 1 88 ? 0.468 8.802 23.190 1.00 94.62 88 LYS A N 1
ATOM 759 C CA . LYS A 1 88 ? -0.999 8.838 23.257 1.00 94.62 88 LYS A CA 1
ATOM 760 C C . LYS A 1 88 ? -1.535 7.938 24.364 1.00 94.62 88 LYS A C 1
ATOM 762 O O . LYS A 1 88 ? -2.463 8.337 25.059 1.00 94.62 88 LYS A O 1
ATOM 767 N N . ALA A 1 89 ? -0.976 6.739 24.520 1.00 94.56 89 ALA A N 1
ATOM 768 C CA . ALA A 1 89 ? -1.378 5.818 25.577 1.00 94.56 89 ALA A CA 1
ATOM 769 C C . ALA A 1 89 ? -1.101 6.416 26.965 1.00 94.56 89 ALA A C 1
ATOM 771 O O . ALA A 1 89 ? -1.974 6.367 27.828 1.00 94.56 89 ALA A O 1
ATOM 772 N N . GLU A 1 90 ? 0.061 7.046 27.148 1.00 94.44 90 GLU A N 1
ATOM 773 C CA . GLU A 1 90 ? 0.408 7.759 28.382 1.00 94.44 90 GLU A CA 1
ATOM 774 C C . GLU A 1 90 ? -0.525 8.947 28.641 1.00 94.44 90 GLU A C 1
ATOM 776 O O . GLU A 1 90 ? -1.066 9.067 29.737 1.00 94.44 90 GLU A O 1
ATOM 781 N N . ALA A 1 91 ? -0.794 9.780 27.630 1.00 93.94 91 ALA A N 1
ATOM 782 C CA . ALA A 1 91 ? -1.711 10.914 27.756 1.00 93.94 91 ALA A CA 1
ATOM 783 C C . ALA A 1 91 ? -3.126 10.485 28.187 1.00 93.94 91 ALA A C 1
ATOM 785 O O . ALA A 1 91 ? -3.740 11.125 29.043 1.00 93.94 91 ALA A O 1
ATOM 786 N N . ILE A 1 92 ? -3.637 9.385 27.625 1.00 93.50 92 ILE A N 1
ATOM 787 C CA . ILE A 1 92 ? -4.929 8.810 28.021 1.00 93.50 92 ILE A CA 1
ATOM 788 C C . ILE A 1 92 ? -4.858 8.272 29.451 1.00 93.50 92 ILE A C 1
ATOM 790 O O . ILE A 1 92 ? -5.760 8.540 30.240 1.00 93.50 92 ILE A O 1
ATOM 794 N N . ALA A 1 93 ? -3.797 7.544 29.804 1.00 94.56 93 ALA A N 1
ATOM 795 C CA . ALA A 1 93 ? -3.627 6.997 31.147 1.00 94.56 93 ALA A CA 1
ATOM 796 C C . ALA A 1 93 ? -3.597 8.103 32.216 1.00 94.56 93 ALA A C 1
ATOM 798 O O . ALA A 1 93 ? -4.285 7.985 33.229 1.00 94.56 93 ALA A O 1
ATOM 799 N N . GLU A 1 94 ? -2.868 9.198 31.972 1.00 92.75 94 GLU A N 1
ATOM 800 C CA . GLU A 1 94 ? -2.847 10.366 32.860 1.00 92.75 94 GLU A CA 1
ATOM 801 C C . GLU A 1 94 ? -4.240 10.996 33.005 1.00 92.75 94 GLU A C 1
ATOM 803 O O . GLU A 1 94 ? -4.678 11.265 34.125 1.00 92.75 94 GLU A O 1
ATOM 808 N N . SER A 1 95 ? -4.953 11.198 31.891 1.00 92.06 95 SER A N 1
ATOM 809 C CA . SER A 1 95 ? -6.302 11.776 31.894 1.00 92.06 95 SER A CA 1
ATOM 810 C C . SER A 1 95 ? -7.290 10.915 32.689 1.00 92.06 95 SER A C 1
ATOM 812 O O . SER A 1 95 ? -7.987 11.423 33.570 1.00 92.06 95 SER A O 1
ATOM 814 N N . LEU A 1 96 ? -7.300 9.599 32.459 1.00 93.25 96 LEU A N 1
ATOM 815 C CA . LEU A 1 96 ? -8.175 8.675 33.183 1.00 93.25 96 LEU A CA 1
ATOM 816 C C . LEU A 1 96 ? -7.822 8.625 34.677 1.00 93.25 96 LEU A C 1
ATOM 818 O O . LEU A 1 96 ? -8.719 8.664 35.516 1.00 93.25 96 LEU A O 1
ATOM 822 N N . ALA A 1 97 ? -6.536 8.617 35.038 1.00 92.62 97 ALA A N 1
ATOM 823 C CA . ALA A 1 97 ? -6.108 8.643 36.439 1.00 92.62 97 ALA A CA 1
ATOM 824 C C . ALA A 1 97 ? -6.564 9.913 37.182 1.00 92.62 97 ALA A C 1
ATOM 826 O O . ALA A 1 97 ? -6.773 9.887 38.395 1.00 92.62 97 ALA A O 1
ATOM 827 N N . GLN A 1 98 ? -6.724 11.035 36.476 1.00 88.81 98 GLN A N 1
ATOM 828 C CA . GLN A 1 98 ? -7.297 12.252 37.051 1.00 88.81 98 GLN A CA 1
ATOM 829 C C . GLN A 1 98 ? -8.813 12.157 37.239 1.00 88.81 98 GLN A C 1
ATOM 831 O O . GLN A 1 98 ? -9.314 12.649 38.247 1.00 88.81 98 GLN A O 1
ATOM 836 N N . GLN A 1 99 ? -9.521 11.530 36.298 1.00 90.62 99 GLN A N 1
ATOM 837 C CA . GLN A 1 99 ? -10.979 11.394 36.325 1.00 90.62 99 GLN A CA 1
ATOM 838 C C . GLN A 1 99 ? -11.464 10.376 37.362 1.00 90.62 99 GLN A C 1
ATOM 840 O O . GLN A 1 99 ? -12.464 10.614 38.034 1.00 90.62 99 GLN A O 1
ATOM 845 N N . PHE A 1 100 ? -10.752 9.262 37.539 1.00 89.12 100 PHE A N 1
ATOM 846 C CA . PHE A 1 100 ? -11.109 8.212 38.498 1.00 89.12 100 PHE A CA 1
ATOM 847 C C . PHE A 1 100 ? -10.543 8.479 39.901 1.00 89.12 100 PHE A C 1
ATOM 849 O O . PHE A 1 100 ? -9.900 7.620 40.505 1.00 89.12 100 PHE A O 1
ATOM 856 N N . LYS A 1 101 ? -10.777 9.683 40.432 1.00 86.19 101 LYS A N 1
ATOM 857 C CA . LYS A 1 101 ? -10.478 10.041 41.827 1.00 86.19 101 LYS A CA 1
ATOM 858 C C . LYS A 1 101 ? -11.763 10.055 42.651 1.00 86.19 101 LYS A C 1
ATOM 860 O O . LYS A 1 101 ? -12.834 10.349 42.128 1.00 86.19 101 LYS A O 1
ATOM 865 N N . ASN A 1 102 ? -11.657 9.741 43.942 1.00 86.12 102 ASN A N 1
ATOM 866 C CA . ASN A 1 102 ? -12.799 9.826 44.853 1.00 86.12 102 ASN A CA 1
ATOM 867 C C . ASN A 1 102 ? -13.327 11.264 44.886 1.00 86.12 102 ASN A C 1
ATOM 869 O O . ASN A 1 102 ? -12.550 12.196 45.096 1.00 86.12 102 ASN A O 1
ATOM 873 N N . ASN A 1 103 ? -14.639 11.428 44.702 1.00 79.25 103 ASN A N 1
ATOM 874 C CA . ASN A 1 103 ? -15.277 12.725 44.885 1.00 79.25 103 ASN A CA 1
ATOM 875 C C . ASN A 1 103 ? -15.131 13.172 46.339 1.00 79.25 103 ASN A C 1
ATOM 877 O O . ASN A 1 103 ? -15.310 12.379 47.266 1.00 79.25 103 ASN A O 1
ATOM 881 N N . ASP A 1 104 ? -14.850 14.457 46.525 1.00 76.56 104 ASP A N 1
ATOM 882 C CA . ASP A 1 104 ? -14.900 15.071 47.842 1.00 76.56 104 ASP A CA 1
ATOM 883 C C . ASP A 1 104 ? -16.366 15.190 48.281 1.00 76.56 104 ASP A C 1
ATOM 885 O O . ASP A 1 104 ? -17.128 16.022 47.787 1.00 76.56 104 ASP A O 1
ATOM 889 N N . LEU A 1 105 ? -16.773 14.304 49.190 1.00 71.62 105 LEU A N 1
ATOM 890 C CA . LEU A 1 105 ? -18.119 14.280 49.762 1.00 71.62 105 LEU A CA 1
ATOM 891 C C . LEU A 1 105 ? -18.305 15.324 50.877 1.00 71.62 105 LEU A C 1
ATOM 893 O O . LEU A 1 105 ? -19.404 15.428 51.418 1.00 71.62 105 LEU A O 1
ATOM 897 N N . SER A 1 106 ? -17.271 16.098 51.237 1.00 70.88 106 SER A N 1
ATOM 898 C CA . SER A 1 106 ? -17.373 17.138 52.270 1.00 70.88 106 SER A CA 1
ATOM 899 C C . SER A 1 106 ? -18.015 18.435 51.778 1.00 70.88 106 SER A C 1
ATOM 901 O O . SER A 1 106 ? -18.199 19.356 52.573 1.00 70.88 106 SER A O 1
ATOM 903 N N . HIS A 1 107 ? -18.404 18.511 50.498 1.00 60.31 107 HIS A N 1
ATOM 904 C CA . HIS A 1 107 ? -19.079 19.676 49.937 1.00 60.31 107 HIS A CA 1
ATOM 905 C C . HIS A 1 107 ? -20.408 19.918 50.671 1.00 60.31 107 HIS A C 1
ATOM 907 O O . HIS A 1 107 ? -21.442 19.315 50.378 1.00 60.31 107 HIS A O 1
ATOM 913 N N . HIS A 1 108 ? -20.367 20.798 51.672 1.00 63.16 108 HIS A N 1
ATOM 914 C CA . HIS A 1 108 ? -21.528 21.188 52.449 1.00 63.16 108 HIS A CA 1
ATOM 915 C C . HIS A 1 108 ? -22.596 21.747 51.512 1.00 63.16 108 HIS A C 1
ATOM 917 O O . HIS A 1 108 ? -22.345 22.646 50.705 1.00 63.16 108 HIS A O 1
ATOM 923 N N . HIS A 1 109 ? -23.801 21.193 51.625 1.00 58.34 109 HIS A N 1
ATOM 924 C CA . HIS A 1 109 ? -24.985 21.689 50.947 1.00 58.34 109 HIS A CA 1
ATOM 925 C C . HIS A 1 109 ? -25.172 23.153 51.370 1.00 58.34 109 HIS A C 1
ATOM 927 O O . HIS A 1 109 ? -25.558 23.426 52.506 1.00 58.34 109 HIS A O 1
ATOM 933 N N . HIS A 1 110 ? -24.861 24.109 50.488 1.00 60.72 110 HIS A N 1
ATOM 934 C CA . HIS A 1 110 ? -25.210 25.505 50.728 1.00 60.72 110 HIS A CA 1
ATOM 935 C C . HIS A 1 110 ? -26.735 25.577 50.790 1.00 60.72 110 HIS A C 1
ATOM 937 O O . HIS A 1 110 ? -27.419 25.522 49.766 1.00 60.72 110 HIS A O 1
ATOM 943 N N . HIS A 1 111 ? -27.270 25.646 52.006 1.00 57.75 111 HIS A N 1
ATOM 944 C CA . HIS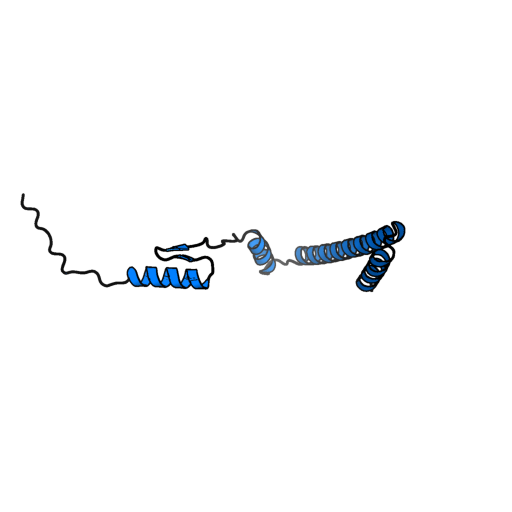 A 1 111 ? -28.673 25.927 52.240 1.00 57.75 111 HIS A CA 1
ATOM 945 C C . HIS A 1 111 ? -28.920 27.335 51.690 1.00 57.75 111 HIS A C 1
ATOM 947 O O . HIS A 1 111 ? -28.485 28.324 52.280 1.00 57.75 111 HIS A O 1
ATOM 953 N N . ARG A 1 112 ? -29.540 27.440 50.508 1.00 55.34 112 ARG A N 1
ATOM 954 C CA . ARG A 1 112 ? -30.041 28.728 50.024 1.00 55.34 112 ARG A CA 1
ATOM 955 C C . ARG A 1 112 ? -31.140 29.153 50.990 1.00 55.34 112 ARG A C 1
ATOM 957 O O . ARG A 1 112 ? -32.189 28.515 51.040 1.00 55.34 112 ARG A O 1
ATOM 964 N N . LEU A 1 113 ? -30.853 30.170 51.793 1.00 55.59 113 LEU A N 1
ATOM 965 C CA . LEU A 1 113 ? -31.852 30.849 52.605 1.00 55.59 113 LEU A CA 1
ATOM 966 C C . LEU A 1 113 ? -32.708 31.690 51.647 1.00 55.59 113 LEU A C 1
ATOM 968 O O . LEU A 1 113 ? -32.174 32.565 50.964 1.00 55.59 113 LEU A O 1
ATOM 972 N N . TYR A 1 114 ? -33.989 31.332 51.545 1.00 54.78 114 TYR A N 1
ATOM 973 C CA . TYR A 1 114 ? -35.051 32.192 51.019 1.00 54.78 114 TYR A CA 1
ATOM 974 C C . TYR A 1 114 ? -35.534 33.121 52.128 1.00 54.78 114 TYR A C 1
ATOM 976 O O . TYR A 1 114 ? -35.599 32.642 53.285 1.00 54.78 114 TYR A O 1
#

pLDDT: mean 89.54, std 10.48, range [54.78, 98.12]

Radius of gyration: 31.1 Å; chains: 1; bounding box: 64×53×80 Å

Secondary structure (DSSP, 8-state):
-HHHHHHHHHHHHHHH--HHHHHHHHHHHHHHHHHHHHHHHHHHHHHHHT--TT-THHHHHHHHHH-----PPPEE-SS-EE-SHHHHHHHHHHHHHHHSSPP-TT--------

Sequence (114 aa):
MQVRERNKCKKIWHKTRHPADKNRLNRAQNHMRKFYREHDERRWNNFVTGIEPGDDSLWRLVNHYNKDRFSMPPLITDKQVAYKSTDKAEAIAESLAQQFKNNDLSHHHHHRLY

Organism: Araneus ventricosus (NCBI:txid182803)

Foldseek 3Di:
DLVVQLVVLVVVCVVPVDVVSVVSNVVSVVVVVVVVVVVVVVVVVCLVVVDDPPDCSVVVVVCVVVPDPDDDDFDDDPVDTHDDPVSVVVRVVVVVVVVPDDDDPPPDDPPPDD